Protein AF-A0A821NUS6-F1 (afdb_monomer)

Mean predicted aligned error: 11.81 Å

Organism: NCBI:txid392030

Solvent-accessible surface area (backbone atoms only — not comparable to full-atom values): 4745 Å² total; per-residue (Å²): 137,55,72,66,59,51,52,54,49,49,55,50,51,50,67,73,60,64,43,56,46,78,51,97,58,70,84,56,53,66,57,50,53,51,51,52,53,49,54,49,55,35,45,78,67,65,75,44,54,70,71,54,52,65,72,66,54,80,56,70,83,75,69,60,57,83,79,71,32,51,48,70,56,82,85,126

Structure (mmCIF, N/CA/C/O backbone):
data_AF-A0A821NUS6-F1
#
_entry.id   AF-A0A821NUS6-F1
#
loop_
_atom_site.group_PDB
_atom_site.id
_atom_site.type_symbol
_atom_site.label_atom_id
_atom_site.label_alt_id
_atom_site.label_comp_id
_atom_site.label_asym_id
_atom_site.label_entity_id
_atom_site.label_seq_id
_atom_site.pdbx_PDB_ins_code
_atom_site.Cartn_x
_atom_site.Cartn_y
_atom_site.Cartn_z
_atom_site.occupancy
_atom_site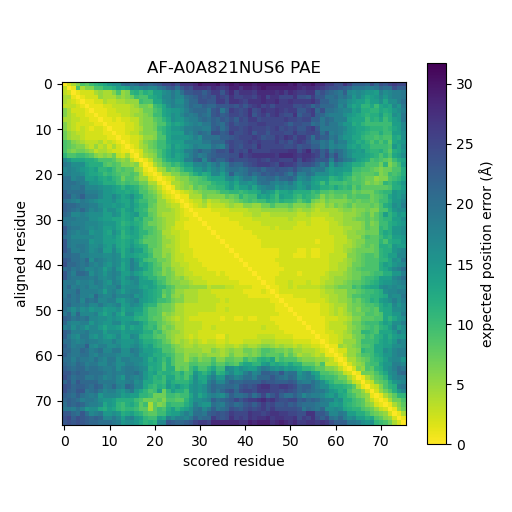.B_iso_or_equiv
_atom_site.auth_seq_id
_atom_site.auth_comp_id
_atom_site.auth_asym_id
_atom_site.auth_atom_id
_atom_site.pdbx_PDB_model_num
ATOM 1 N N . GLY A 1 1 ? 22.629 17.244 -10.698 1.00 53.12 1 GLY A N 1
ATOM 2 C CA . GLY A 1 1 ? 21.825 16.287 -11.467 1.00 53.12 1 GLY A CA 1
ATOM 3 C C . GLY A 1 1 ? 20.403 16.768 -11.440 1.00 53.12 1 GLY A C 1
ATOM 4 O O . GLY A 1 1 ? 19.779 16.678 -10.392 1.00 53.12 1 GLY A O 1
ATOM 5 N N . SER A 1 2 ? 19.950 17.384 -12.525 1.00 58.16 2 SER A N 1
ATOM 6 C CA . SER A 1 2 ? 18.570 17.866 -12.654 1.00 58.16 2 SER A CA 1
ATOM 7 C C . SER A 1 2 ? 17.624 16.684 -12.892 1.00 58.16 2 SER A C 1
ATOM 9 O O . SER A 1 2 ? 18.022 15.711 -13.529 1.00 58.16 2 SER A O 1
ATOM 11 N N . ALA A 1 3 ? 16.374 16.757 -12.424 1.00 59.25 3 ALA A N 1
ATOM 12 C CA . ALA A 1 3 ? 15.350 15.738 -12.697 1.00 59.25 3 ALA A CA 1
ATOM 13 C C . ALA A 1 3 ? 15.202 15.450 -14.205 1.00 59.25 3 ALA A C 1
ATOM 15 O O . ALA A 1 3 ? 15.054 14.301 -14.607 1.00 59.25 3 ALA A O 1
ATOM 16 N N . VAL A 1 4 ? 15.383 16.478 -15.039 1.00 6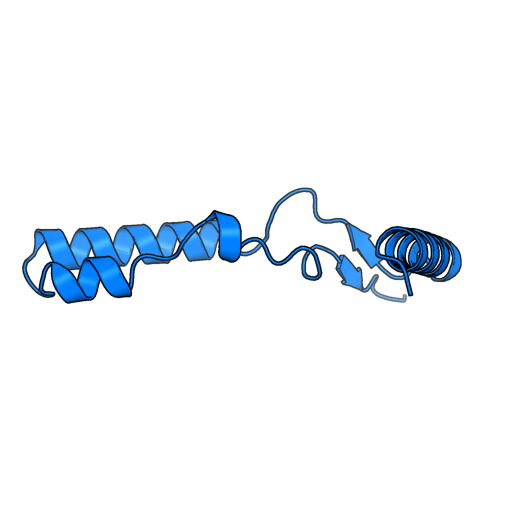9.69 4 VAL A N 1
ATOM 17 C CA . VAL A 1 4 ? 15.350 16.381 -16.507 1.00 69.69 4 VAL A CA 1
ATOM 18 C C . VAL A 1 4 ? 16.497 15.522 -17.057 1.00 69.69 4 VAL A C 1
ATOM 20 O O . VAL A 1 4 ? 16.308 14.748 -17.990 1.00 69.69 4 VAL A O 1
ATOM 23 N N . GLU A 1 5 ? 17.693 15.613 -16.466 1.00 63.97 5 GLU A N 1
ATOM 24 C CA . GLU A 1 5 ? 18.839 14.783 -16.871 1.00 63.97 5 GLU A CA 1
ATOM 25 C C . GLU A 1 5 ? 18.633 13.313 -16.491 1.00 63.97 5 GLU A C 1
ATOM 27 O O . GLU A 1 5 ? 19.088 12.419 -17.209 1.00 63.97 5 GLU A O 1
ATOM 32 N N . PHE A 1 6 ? 17.956 13.055 -15.367 1.00 64.12 6 PHE A N 1
ATOM 33 C CA . PHE A 1 6 ? 17.587 11.701 -14.958 1.00 64.12 6 PHE A CA 1
ATOM 34 C C . PHE A 1 6 ? 16.562 11.093 -15.908 1.00 64.12 6 PHE A C 1
ATOM 36 O O . PHE A 1 6 ? 16.750 9.962 -16.349 1.00 64.12 6 PHE A O 1
ATO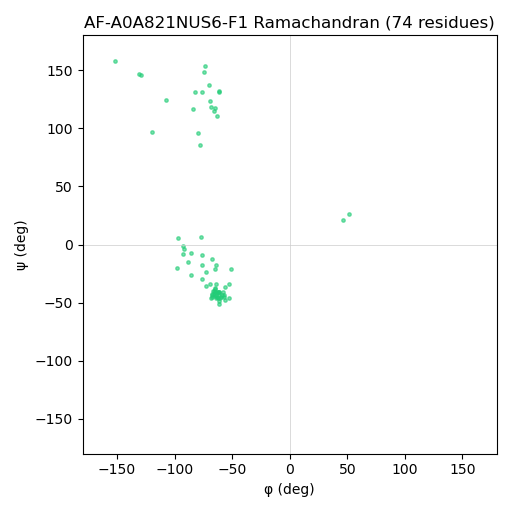M 43 N N . GLU A 1 7 ? 15.534 11.853 -16.273 1.00 66.19 7 GLU A N 1
ATOM 44 C CA . GLU A 1 7 ? 14.487 11.416 -17.195 1.00 66.19 7 GLU A CA 1
ATOM 45 C C . GLU A 1 7 ? 15.067 11.096 -18.581 1.00 66.19 7 GLU A C 1
ATOM 47 O O . GLU A 1 7 ? 14.851 10.014 -19.118 1.00 66.19 7 GLU A O 1
ATOM 52 N N . GLN A 1 8 ? 15.928 11.970 -19.115 1.00 71.56 8 GLN A N 1
ATOM 53 C CA . GLN A 1 8 ? 16.604 11.742 -20.397 1.00 71.56 8 GLN A CA 1
ATOM 54 C C . GLN A 1 8 ? 17.528 10.517 -20.378 1.00 71.56 8 GLN A C 1
ATOM 56 O O . GLN A 1 8 ? 17.560 9.750 -21.344 1.00 71.56 8 GLN A O 1
ATOM 61 N N . LYS A 1 9 ? 18.280 10.307 -19.288 1.00 69.19 9 LYS A N 1
ATOM 62 C CA . LYS A 1 9 ? 19.126 9.113 -19.132 1.00 69.19 9 LYS A CA 1
ATOM 63 C C . LYS A 1 9 ? 18.302 7.840 -19.005 1.00 69.19 9 LYS A C 1
ATOM 65 O O . LYS A 1 9 ? 18.691 6.837 -19.596 1.00 69.19 9 LYS A O 1
ATOM 70 N N . ALA A 1 10 ? 17.190 7.880 -18.276 1.00 65.75 10 ALA A N 1
ATOM 71 C CA . ALA A 1 10 ? 16.279 6.752 -18.152 1.00 65.75 10 ALA A CA 1
ATOM 72 C C . ALA A 1 10 ? 15.705 6.384 -19.525 1.00 65.75 10 ALA A C 1
ATOM 74 O O . ALA A 1 10 ? 15.872 5.250 -19.961 1.00 65.75 10 ALA A O 1
ATOM 75 N N . THR A 1 11 ? 15.153 7.351 -20.264 1.00 67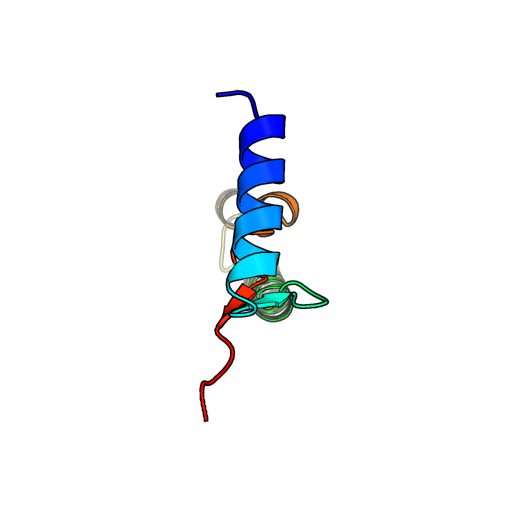.31 11 THR A N 1
ATOM 76 C CA . THR A 1 11 ? 14.602 7.132 -21.613 1.00 67.31 11 THR A CA 1
ATOM 77 C C . THR A 1 11 ? 15.640 6.554 -22.571 1.00 67.31 11 THR A C 1
ATOM 79 O O . THR A 1 11 ? 15.357 5.599 -23.294 1.00 67.31 11 THR A O 1
ATOM 82 N N . LYS A 1 12 ? 16.871 7.082 -22.550 1.00 70.06 12 LYS A N 1
ATOM 83 C CA . LYS A 1 12 ? 17.960 6.565 -23.384 1.00 70.06 12 LYS A CA 1
ATOM 84 C C . LYS A 1 12 ? 18.349 5.136 -22.995 1.00 70.06 12 LYS A C 1
ATOM 86 O O . LYS A 1 12 ? 18.467 4.284 -23.866 1.00 70.06 12 LYS A O 1
ATOM 91 N N . PHE A 1 13 ? 18.471 4.849 -21.700 1.00 66.38 13 PHE A N 1
ATOM 92 C CA . PHE A 1 13 ? 18.756 3.503 -21.204 1.00 66.38 13 PHE A CA 1
ATOM 93 C C . PHE A 1 13 ? 17.648 2.503 -21.575 1.00 66.38 13 PHE A C 1
ATOM 95 O O . PHE A 1 13 ? 17.952 1.386 -21.990 1.00 66.38 13 PHE A O 1
ATOM 102 N N . PHE A 1 14 ? 16.374 2.901 -21.493 1.00 63.62 14 PHE A N 1
ATOM 103 C CA . PHE A 1 14 ? 15.234 2.077 -21.911 1.00 63.62 14 PHE A CA 1
ATOM 104 C C . PHE A 1 14 ? 15.242 1.790 -23.417 1.00 63.62 14 PHE A C 1
ATOM 106 O O . PHE A 1 14 ? 15.033 0.644 -23.817 1.00 63.62 14 PHE A O 1
ATOM 113 N N . SER A 1 15 ? 15.533 2.802 -24.242 1.00 65.94 15 SER A N 1
ATOM 114 C CA . SER A 1 15 ? 15.668 2.648 -25.695 1.00 65.94 15 SER A CA 1
ATOM 115 C C . SER A 1 15 ? 16.826 1.718 -26.068 1.00 65.94 15 SER A C 1
ATOM 117 O O . SER A 1 15 ? 16.658 0.839 -26.911 1.00 65.94 15 SER A O 1
ATOM 119 N N . ASP A 1 16 ? 17.987 1.892 -25.433 1.00 65.50 16 ASP A N 1
ATOM 120 C CA . ASP A 1 16 ? 19.211 1.155 -25.766 1.00 65.50 16 ASP A CA 1
ATOM 121 C C . ASP A 1 16 ? 19.141 -0.313 -25.319 1.00 65.50 16 ASP A C 1
ATOM 123 O O . ASP A 1 16 ? 19.644 -1.203 -26.003 1.00 65.50 16 ASP A O 1
ATOM 127 N N . THR A 1 17 ? 18.508 -0.587 -24.174 1.00 61.75 17 THR A N 1
ATOM 128 C CA . THR A 1 17 ? 18.421 -1.952 -23.635 1.00 61.75 17 THR A CA 1
ATOM 129 C C . THR A 1 17 ? 17.250 -2.743 -24.204 1.00 61.75 17 THR A C 1
ATOM 131 O O . THR A 1 17 ? 17.316 -3.971 -24.227 1.00 61.75 17 THR A O 1
ATOM 134 N N . ASN A 1 18 ? 16.171 -2.076 -24.648 1.00 61.69 18 ASN A N 1
ATOM 135 C CA . ASN A 1 18 ? 14.912 -2.695 -25.087 1.00 61.69 18 ASN A CA 1
ATOM 136 C C . ASN A 1 18 ? 14.404 -3.787 -24.120 1.00 61.69 18 ASN A C 1
ATOM 138 O O . ASN A 1 18 ? 13.645 -4.677 -24.511 1.00 61.69 18 ASN A O 1
ATOM 142 N N . ALA A 1 19 ? 14.861 -3.733 -22.867 1.00 59.69 19 ALA A N 1
ATOM 143 C CA . ALA A 1 19 ? 14.820 -4.831 -21.919 1.00 59.69 19 ALA A CA 1
ATOM 144 C C . ALA A 1 19 ? 13.556 -4.800 -21.076 1.00 59.69 19 ALA A C 1
ATOM 146 O O . ALA A 1 19 ? 13.354 -5.722 -20.306 1.00 59.69 19 ALA A O 1
ATOM 147 N N . PHE A 1 20 ? 12.705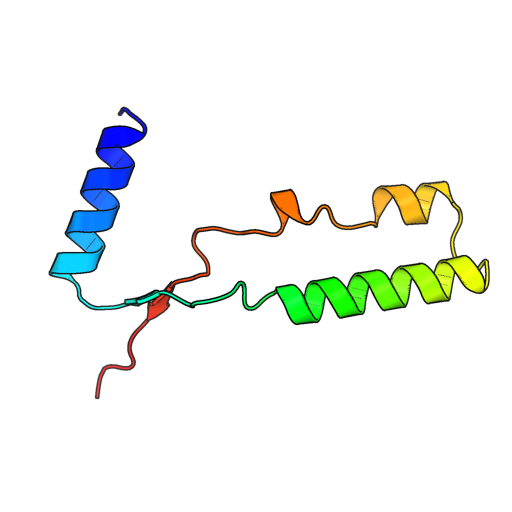 -3.782 -21.220 1.00 61.75 20 PHE A N 1
ATOM 148 C CA . PHE A 1 20 ? 11.525 -3.594 -20.389 1.00 61.75 20 PHE A CA 1
ATOM 149 C C . PHE A 1 20 ? 10.273 -3.338 -21.232 1.00 61.75 20 PHE A C 1
ATOM 151 O O . PHE A 1 20 ? 10.350 -2.755 -22.314 1.00 61.75 20 PHE A O 1
ATOM 158 N N . ILE A 1 21 ? 9.123 -3.805 -20.751 1.00 63.88 21 ILE A N 1
ATOM 159 C CA . ILE A 1 21 ? 7.799 -3.460 -21.281 1.00 63.88 21 ILE A CA 1
ATOM 160 C C . ILE A 1 21 ? 7.133 -2.543 -20.269 1.00 63.88 21 ILE A C 1
ATOM 162 O O . ILE A 1 21 ? 7.005 -2.930 -19.107 1.00 63.88 21 ILE A O 1
ATOM 166 N N . GLU A 1 22 ? 6.715 -1.367 -20.731 1.00 64.81 22 GLU A N 1
ATOM 167 C CA . GLU A 1 22 ? 5.878 -0.454 -19.964 1.00 64.81 22 GLU A CA 1
ATOM 168 C C . GLU A 1 22 ? 4.471 -1.053 -19.807 1.00 64.81 22 GLU A C 1
ATOM 170 O O . GLU A 1 22 ? 3.815 -1.417 -20.786 1.00 64.81 22 GLU A O 1
ATOM 175 N N . LEU A 1 23 ? 4.020 -1.213 -18.568 1.00 64.19 23 LEU A N 1
ATOM 176 C CA . LEU A 1 23 ? 2.681 -1.677 -18.244 1.00 64.19 23 LEU A CA 1
ATOM 177 C C . LEU A 1 23 ? 1.690 -0.534 -18.467 1.00 64.19 23 LEU A C 1
ATOM 179 O O . LEU A 1 23 ? 1.864 0.562 -17.947 1.00 64.19 23 LEU A O 1
ATOM 183 N N . SER A 1 24 ? 0.599 -0.813 -19.181 1.00 67.81 24 SER A N 1
ATOM 184 C CA . SER A 1 24 ? -0.469 0.164 -19.440 1.00 67.81 24 SER A CA 1
ATOM 185 C C . SER A 1 24 ? -1.257 0.566 -18.186 1.00 67.81 24 SER A C 1
ATOM 187 O O . SER A 1 24 ? -2.064 1.491 -18.236 1.00 67.81 24 SER A O 1
ATOM 189 N N . CYS A 1 25 ? -1.093 -0.161 -17.080 1.00 65.88 25 CYS A N 1
ATOM 190 C CA . CYS A 1 25 ? -1.754 0.103 -15.808 1.00 65.88 25 CYS A CA 1
ATOM 191 C C . CYS A 1 25 ? -0.906 -0.390 -14.628 1.00 65.88 25 CYS A C 1
ATOM 193 O O . CYS A 1 25 ? -0.057 -1.270 -14.778 1.00 65.88 25 CYS A O 1
ATOM 195 N N . ASN A 1 26 ? -1.149 0.177 -13.441 1.00 70.12 26 ASN A N 1
ATOM 196 C CA . ASN A 1 26 ? -0.443 -0.211 -12.224 1.00 70.12 26 ASN A CA 1
ATOM 197 C C . ASN A 1 26 ? -0.863 -1.638 -11.825 1.00 70.12 26 ASN A C 1
ATOM 199 O O . ASN A 1 26 ? -2.041 -1.846 -11.505 1.00 70.12 26 ASN A O 1
ATOM 203 N N . PRO A 1 27 ? 0.061 -2.615 -11.785 1.00 70.56 27 PRO A N 1
ATOM 204 C CA . PRO A 1 27 ? -0.273 -3.992 -11.426 1.00 70.56 27 PRO A CA 1
ATOM 205 C C . PRO A 1 27 ? -0.768 -4.126 -9.977 1.00 70.56 27 PRO A C 1
ATOM 207 O O . PRO A 1 27 ? -1.413 -5.114 -9.633 1.00 70.56 27 PRO A O 1
ATOM 210 N N . PHE A 1 28 ? -0.516 -3.130 -9.123 1.00 75.94 28 PHE A N 1
ATOM 211 C CA . PHE A 1 28 ? -0.963 -3.121 -7.733 1.00 75.94 28 PHE A CA 1
ATOM 212 C C . PHE A 1 28 ? -2.381 -2.584 -7.542 1.00 75.94 28 PHE A C 1
ATOM 214 O O . PHE A 1 28 ? -2.904 -2.715 -6.438 1.00 75.94 28 PHE A O 1
ATOM 221 N N . ASN A 1 29 ? -3.036 -2.045 -8.578 1.00 80.75 29 ASN A N 1
ATOM 222 C CA . ASN A 1 29 ? -4.396 -1.509 -8.451 1.00 80.75 29 ASN A CA 1
ATOM 223 C C . ASN A 1 29 ? -5.393 -2.557 -7.939 1.00 80.75 29 ASN A C 1
ATOM 225 O O . ASN A 1 29 ? -6.197 -2.262 -7.061 1.00 80.75 29 ASN A O 1
ATOM 229 N N . GLU A 1 30 ? -5.300 -3.802 -8.411 1.00 84.06 30 GLU A N 1
ATOM 230 C CA . GLU A 1 30 ? -6.197 -4.869 -7.951 1.00 84.06 30 GLU A CA 1
ATOM 231 C C . GLU A 1 30 ? -5.968 -5.209 -6.468 1.00 84.06 30 GLU A C 1
ATOM 233 O O . GLU A 1 30 ? -6.911 -5.440 -5.709 1.00 84.06 30 GLU A O 1
ATOM 238 N N . ILE A 1 31 ? -4.706 -5.226 -6.033 1.00 85.25 31 ILE A N 1
ATOM 239 C CA . ILE A 1 31 ? -4.343 -5.480 -4.634 1.00 85.25 31 ILE A CA 1
ATOM 240 C C . ILE A 1 31 ? -4.809 -4.315 -3.758 1.00 85.25 31 ILE A C 1
ATOM 242 O O . ILE A 1 31 ? -5.393 -4.537 -2.698 1.00 85.25 31 ILE A O 1
ATOM 246 N N . LEU A 1 32 ? -4.599 -3.085 -4.221 1.00 87.69 32 LEU A N 1
ATOM 247 C CA . LEU A 1 32 ? -5.043 -1.862 -3.567 1.00 87.69 32 LEU A CA 1
ATOM 248 C C . LEU A 1 32 ? -6.559 -1.873 -3.341 1.00 87.69 32 LEU A C 1
ATOM 250 O O . LEU A 1 32 ? -7.017 -1.648 -2.220 1.00 87.69 32 LEU A O 1
ATOM 254 N N . ASP A 1 33 ? -7.334 -2.216 -4.369 1.00 90.31 33 ASP A N 1
ATOM 255 C CA . ASP A 1 33 ? -8.788 -2.328 -4.270 1.00 90.31 33 ASP A CA 1
ATOM 256 C C . ASP A 1 33 ? -9.208 -3.407 -3.259 1.00 90.31 33 ASP A C 1
ATOM 258 O O . ASP A 1 33 ? -10.091 -3.163 -2.432 1.00 90.31 33 ASP A O 1
ATOM 262 N N . LYS A 1 34 ? -8.543 -4.572 -3.247 1.00 92.38 34 LYS A N 1
ATOM 263 C CA . LYS A 1 34 ? -8.799 -5.635 -2.254 1.00 92.38 34 LYS A CA 1
ATOM 264 C C . LYS A 1 34 ? -8.507 -5.180 -0.823 1.00 92.38 34 LYS A C 1
ATOM 266 O O . LYS A 1 34 ? -9.282 -5.487 0.084 1.00 92.38 34 LYS A O 1
ATOM 271 N N . VAL A 1 35 ? -7.424 -4.433 -0.604 1.00 92.19 35 VAL A N 1
ATOM 272 C CA . VAL A 1 35 ? -7.080 -3.877 0.716 1.00 92.19 35 VAL A CA 1
ATOM 273 C C . VAL A 1 35 ? -8.140 -2.876 1.175 1.00 92.19 35 VAL A C 1
ATOM 275 O O . VAL A 1 35 ? -8.621 -2.976 2.304 1.00 92.19 35 VAL A O 1
ATOM 278 N N . ILE A 1 36 ? -8.566 -1.961 0.300 1.00 93.88 36 ILE A N 1
ATOM 279 C CA . ILE A 1 36 ? -9.626 -0.989 0.607 1.00 93.88 36 ILE A CA 1
ATOM 280 C C . ILE A 1 36 ? -10.933 -1.714 0.961 1.00 93.88 36 ILE A C 1
ATOM 282 O O . ILE A 1 36 ? -11.570 -1.393 1.966 1.00 93.88 36 ILE A O 1
ATOM 286 N N . GLN A 1 37 ? -11.319 -2.732 0.184 1.00 96.50 37 GLN A N 1
ATOM 287 C CA . GLN A 1 37 ? -12.504 -3.548 0.468 1.00 96.50 37 GLN A CA 1
ATOM 288 C C . GLN A 1 37 ? -12.421 -4.234 1.838 1.00 96.50 37 GLN A C 1
ATOM 290 O O . GLN A 1 37 ? -13.395 -4.211 2.594 1.00 96.50 37 GLN A O 1
ATOM 295 N N . LEU A 1 38 ? -11.263 -4.801 2.186 1.00 96.75 38 LEU A N 1
ATOM 296 C CA . LEU A 1 38 ? -11.041 -5.423 3.490 1.00 96.75 38 LEU A CA 1
ATOM 297 C C . LEU A 1 38 ? -11.184 -4.408 4.631 1.00 96.75 38 LEU A C 1
ATOM 299 O O . LEU A 1 38 ? -11.913 -4.668 5.588 1.00 96.75 38 LEU A O 1
ATOM 303 N N . LEU A 1 39 ? -10.535 -3.246 4.532 1.00 96.50 39 LEU A N 1
ATOM 304 C CA . LEU A 1 39 ? -10.607 -2.200 5.558 1.00 96.50 39 LEU A CA 1
ATOM 305 C C . LEU A 1 39 ? -12.038 -1.689 5.749 1.00 96.50 39 LEU A C 1
ATOM 307 O O . LEU A 1 39 ? -12.487 -1.536 6.887 1.00 96.50 39 LEU A O 1
ATOM 311 N N . ASN A 1 40 ? -12.779 -1.505 4.655 1.00 96.62 40 ASN A N 1
ATOM 312 C CA . ASN A 1 40 ? -14.195 -1.143 4.694 1.00 96.62 40 ASN A CA 1
ATOM 313 C C . ASN A 1 40 ? -15.031 -2.204 5.416 1.00 96.62 40 ASN A C 1
ATOM 315 O O . ASN A 1 40 ? -15.840 -1.868 6.280 1.00 96.62 40 ASN A O 1
ATOM 319 N N . ALA A 1 41 ? -14.815 -3.487 5.112 1.00 97.75 41 ALA A N 1
ATOM 320 C CA . ALA A 1 41 ? -15.527 -4.584 5.761 1.00 97.75 41 ALA A CA 1
ATOM 321 C C . ALA A 1 41 ? -15.205 -4.682 7.261 1.00 97.75 41 ALA A C 1
ATOM 323 O O . ALA A 1 41 ? -16.102 -4.908 8.073 1.00 97.75 41 ALA A O 1
ATOM 324 N N . LEU A 1 42 ? -13.940 -4.487 7.647 1.00 96.81 42 LEU A N 1
ATOM 325 C CA . LEU A 1 42 ? -13.517 -4.478 9.049 1.00 96.81 42 LEU A CA 1
ATOM 326 C C . LEU A 1 42 ? -14.114 -3.290 9.808 1.00 96.81 42 LEU A C 1
ATOM 328 O O . LEU A 1 42 ? -14.591 -3.459 10.932 1.00 96.81 42 LEU A O 1
ATOM 332 N N . ARG A 1 43 ? -14.133 -2.101 9.193 1.00 96.19 43 ARG A N 1
ATOM 333 C CA . ARG A 1 43 ? -14.733 -0.903 9.787 1.00 96.19 43 ARG A CA 1
ATOM 334 C C . ARG A 1 43 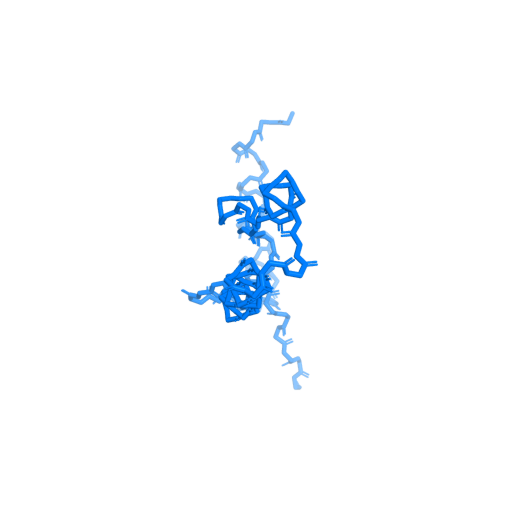? -16.248 -1.034 9.912 1.00 96.19 43 ARG A C 1
ATOM 336 O O . ARG A 1 43 ? -16.781 -0.699 10.961 1.00 96.19 43 ARG A O 1
ATOM 343 N N . GLY A 1 44 ? -16.920 -1.563 8.890 1.00 96.19 44 GLY A N 1
ATOM 344 C CA . GLY A 1 44 ? -18.366 -1.802 8.898 1.00 96.19 44 GLY A CA 1
ATOM 345 C C . GLY A 1 44 ? -18.818 -2.841 9.929 1.00 96.19 44 GLY A C 1
ATOM 346 O O . GLY A 1 44 ? -19.977 -2.835 10.328 1.00 96.19 44 GLY A O 1
ATOM 347 N N . LYS A 1 45 ? -17.906 -3.707 10.388 1.00 97.25 45 LYS A N 1
ATOM 348 C CA . LYS A 1 45 ? -18.130 -4.667 11.483 1.00 97.25 45 LYS A CA 1
ATOM 349 C C . LYS A 1 45 ? -17.618 -4.174 12.844 1.00 97.25 45 LYS A C 1
ATOM 351 O O . LYS A 1 45 ? -17.591 -4.958 13.787 1.00 97.25 45 LYS A O 1
ATOM 356 N N . ASP A 1 46 ? -17.149 -2.926 12.934 1.00 95.88 46 ASP A N 1
ATOM 357 C CA . ASP A 1 46 ? -16.509 -2.338 14.121 1.00 95.88 46 ASP A CA 1
ATOM 358 C C . ASP A 1 46 ? -15.351 -3.173 14.713 1.00 95.88 46 ASP A C 1
ATOM 360 O O . ASP A 1 46 ? -15.001 -3.049 15.887 1.00 95.88 46 ASP A O 1
ATOM 364 N N . LEU A 1 47 ? -14.691 -3.985 13.878 1.00 97.38 47 LEU A N 1
ATOM 365 C CA . LEU A 1 47 ? -13.521 -4.787 14.262 1.00 97.38 47 LEU A CA 1
ATOM 366 C C . LEU A 1 47 ? -12.244 -3.945 14.369 1.00 97.38 47 LEU A C 1
ATOM 368 O O . LEU A 1 47 ? -11.272 -4.365 14.992 1.00 97.38 47 LEU A O 1
ATOM 372 N N . ILE A 1 48 ? -12.252 -2.753 13.769 1.00 96.75 48 ILE A N 1
ATOM 373 C CA . ILE A 1 48 ? -11.177 -1.765 13.858 1.00 96.75 48 ILE A CA 1
ATOM 374 C C . ILE A 1 48 ? -11.737 -0.397 14.244 1.00 96.75 48 ILE A C 1
ATOM 376 O O . ILE A 1 48 ? -12.845 -0.000 13.857 1.00 96.75 48 ILE A O 1
ATOM 380 N N . ARG A 1 49 ? -10.944 0.355 15.010 1.00 97.12 49 ARG A N 1
ATOM 381 C CA . ARG A 1 49 ? -11.275 1.727 15.400 1.00 97.12 49 ARG A CA 1
ATOM 382 C C . ARG A 1 49 ? -11.114 2.671 14.210 1.00 97.12 49 ARG A C 1
ATOM 384 O O . ARG A 1 49 ? -10.295 2.441 13.325 1.00 97.12 49 ARG A O 1
ATOM 391 N N . LYS A 1 50 ? -11.862 3.779 14.226 1.00 95.56 50 LYS A N 1
ATOM 392 C CA . LYS A 1 50 ? -11.804 4.816 13.183 1.00 95.56 50 LYS A CA 1
ATOM 393 C C . LYS A 1 50 ? -10.372 5.309 12.926 1.00 95.56 50 LYS A C 1
ATOM 395 O O . LYS A 1 50 ? -9.955 5.344 11.779 1.00 95.56 50 LYS A O 1
ATOM 400 N N . TRP A 1 51 ? -9.610 5.589 13.984 1.00 96.50 51 TRP A N 1
ATOM 401 C CA . TRP A 1 51 ? -8.228 6.058 13.847 1.00 96.50 51 TRP A CA 1
ATOM 402 C C . TRP A 1 51 ? -7.306 5.012 13.195 1.00 96.50 51 TRP A C 1
ATOM 404 O O . TRP A 1 51 ? -6.416 5.374 12.436 1.00 96.50 51 TRP A O 1
ATOM 414 N N . GLN A 1 52 ? -7.533 3.714 13.447 1.00 95.06 52 GLN A N 1
ATOM 415 C CA . GLN A 1 52 ? -6.763 2.634 12.814 1.00 95.06 52 GLN A CA 1
ATOM 416 C C . GLN A 1 52 ? -7.083 2.561 11.325 1.00 95.06 52 GLN A C 1
ATOM 418 O O . GLN A 1 52 ? -6.181 2.499 10.504 1.00 95.06 52 GLN A O 1
ATOM 423 N N . TYR A 1 53 ? -8.370 2.620 10.981 1.00 96.12 53 TYR A N 1
ATOM 424 C CA . TYR A 1 53 ? -8.820 2.656 9.594 1.00 96.12 53 TYR A CA 1
ATOM 425 C C . TYR A 1 53 ? -8.203 3.833 8.825 1.00 96.12 53 TYR A C 1
ATOM 427 O O . TYR A 1 53 ? -7.698 3.638 7.727 1.00 96.12 53 TYR A O 1
ATOM 435 N N . GLU A 1 54 ? -8.190 5.030 9.416 1.00 94.38 54 GLU A N 1
ATOM 436 C CA . GLU A 1 54 ? -7.612 6.230 8.796 1.00 94.38 54 GLU A CA 1
ATOM 437 C C . GLU A 1 54 ? -6.098 6.112 8.583 1.00 94.38 54 GLU A C 1
ATOM 439 O O . GLU A 1 54 ? -5.606 6.539 7.545 1.00 94.38 54 GLU A O 1
ATOM 444 N N . GLN A 1 55 ? -5.361 5.492 9.512 1.00 93.62 55 GLN A N 1
ATOM 445 C CA . GLN A 1 55 ? -3.919 5.268 9.350 1.00 93.62 55 GLN A CA 1
ATOM 446 C C . GLN A 1 55 ? -3.570 4.129 8.388 1.00 93.62 55 GLN A C 1
ATOM 448 O O . GLN A 1 55 ? -2.504 4.146 7.782 1.00 93.62 55 GLN A O 1
ATOM 453 N N . MET A 1 56 ? -4.436 3.121 8.272 1.00 91.88 56 MET A N 1
ATOM 454 C CA . MET A 1 56 ? -4.210 1.956 7.413 1.00 91.88 56 MET A CA 1
ATOM 455 C C . MET A 1 56 ? -4.708 2.164 5.981 1.00 91.88 56 MET A C 1
ATOM 457 O O . MET A 1 56 ? -4.368 1.361 5.114 1.00 91.88 56 MET A O 1
ATOM 461 N N . MET A 1 57 ? -5.536 3.184 5.733 1.00 93.00 57 MET A N 1
ATOM 462 C CA . MET A 1 57 ? -6.079 3.458 4.408 1.00 93.00 57 MET A CA 1
ATOM 463 C C . MET A 1 57 ? -4.944 3.841 3.449 1.00 93.00 57 MET A C 1
ATOM 465 O O . MET A 1 57 ? -4.288 4.861 3.669 1.00 93.00 57 MET A O 1
ATOM 469 N N . PRO A 1 58 ? -4.701 3.059 2.386 1.00 88.12 58 PRO A N 1
ATOM 470 C CA . PRO A 1 58 ? -3.643 3.377 1.443 1.00 88.12 58 PRO A CA 1
ATOM 471 C C . PRO A 1 58 ? -4.002 4.619 0.619 1.00 88.12 58 PRO A C 1
ATOM 473 O O . PRO A 1 58 ? -5.126 4.761 0.130 1.00 88.12 58 PRO A O 1
ATOM 476 N N . ASP A 1 59 ? -3.027 5.506 0.430 1.00 83.62 59 ASP A N 1
ATOM 477 C CA . ASP A 1 59 ? -3.151 6.644 -0.476 1.00 83.62 59 ASP A CA 1
ATOM 478 C C . ASP A 1 59 ? -2.819 6.199 -1.904 1.00 83.62 59 ASP A C 1
ATOM 480 O O . ASP A 1 59 ? -1.690 5.815 -2.214 1.00 83.62 59 ASP A O 1
ATOM 484 N N . ARG A 1 60 ? -3.815 6.289 -2.793 1.00 75.62 60 ARG A N 1
ATOM 485 C CA . ARG A 1 60 ? -3.682 5.905 -4.204 1.00 75.62 60 ARG A CA 1
ATOM 486 C C . ARG A 1 60 ? -2.539 6.638 -4.905 1.00 75.62 60 ARG A C 1
ATOM 488 O O . ARG A 1 60 ? -1.853 6.030 -5.715 1.00 75.62 60 ARG A O 1
ATOM 495 N N . THR A 1 61 ? -2.313 7.904 -4.564 1.00 72.88 61 THR A N 1
ATOM 496 C CA . THR A 1 61 ? -1.306 8.751 -5.219 1.00 72.88 61 THR A CA 1
ATOM 497 C C . THR A 1 61 ? 0.125 8.377 -4.836 1.00 72.88 61 THR A C 1
ATOM 499 O O . THR A 1 61 ? 1.049 8.611 -5.607 1.00 72.88 61 THR A O 1
ATOM 502 N N . THR A 1 62 ? 0.317 7.743 -3.675 1.00 69.88 62 THR A N 1
ATOM 503 C CA . THR A 1 62 ? 1.635 7.273 -3.213 1.00 69.88 62 THR A CA 1
ATOM 504 C C . THR A 1 62 ? 1.871 5.788 -3.496 1.00 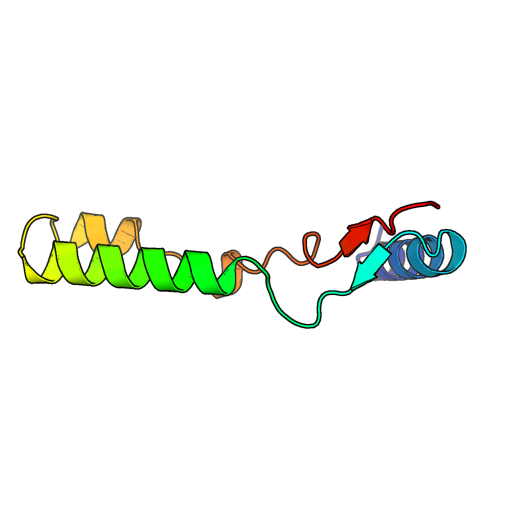69.88 62 THR A C 1
ATOM 506 O O . THR A 1 62 ? 3.018 5.352 -3.570 1.00 69.88 62 THR A O 1
ATOM 509 N N . CYS A 1 63 ? 0.804 5.007 -3.707 1.00 63.66 63 CYS A N 1
ATOM 510 C CA . CYS A 1 63 ? 0.879 3.607 -4.138 1.00 63.66 63 CYS A CA 1
ATOM 511 C C . CYS A 1 63 ? 1.202 3.432 -5.636 1.00 63.66 63 CYS A C 1
ATOM 513 O O . CYS A 1 63 ? 1.474 2.314 -6.084 1.00 63.66 63 CYS A O 1
ATOM 515 N N . GLU A 1 64 ? 1.193 4.509 -6.421 1.00 62.72 64 GLU A N 1
ATOM 516 C CA . GLU A 1 64 ? 1.679 4.517 -7.801 1.00 62.72 64 GLU A CA 1
ATOM 517 C C . GLU A 1 64 ? 3.213 4.566 -7.834 1.00 62.72 64 GLU A C 1
ATOM 519 O O . GLU A 1 64 ? 3.844 5.614 -7.944 1.00 62.72 64 GLU A O 1
ATOM 524 N N . LEU A 1 65 ? 3.848 3.396 -7.748 1.00 58.31 65 LEU A N 1
ATOM 525 C CA . LEU A 1 65 ? 5.295 3.278 -7.918 1.00 58.31 65 LEU A CA 1
ATOM 526 C C . LEU A 1 65 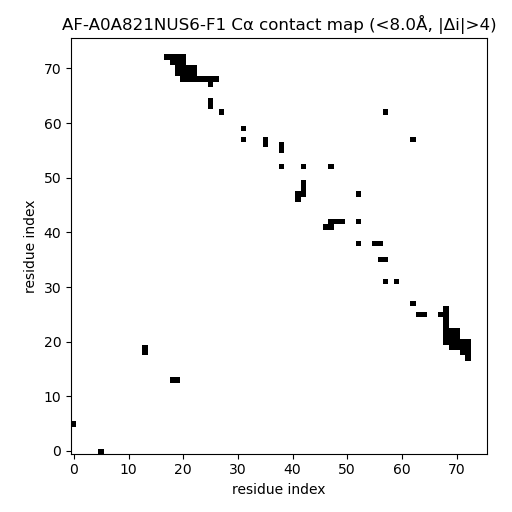? 5.649 3.301 -9.415 1.00 58.31 65 LEU A C 1
ATOM 528 O O . LEU A 1 65 ? 5.628 2.272 -10.086 1.00 58.31 65 LEU A O 1
ATOM 532 N N . ALA A 1 66 ? 6.016 4.482 -9.928 1.00 54.84 66 ALA A N 1
ATOM 533 C CA . ALA A 1 66 ? 6.410 4.750 -11.325 1.00 54.84 66 ALA A CA 1
ATOM 534 C C . ALA A 1 66 ? 7.493 3.809 -11.905 1.00 54.84 66 ALA A C 1
ATOM 536 O O . ALA A 1 66 ? 7.620 3.659 -13.114 1.00 54.84 66 ALA A O 1
ATOM 537 N N . HIS A 1 67 ? 8.276 3.146 -11.059 1.00 52.34 67 HIS A N 1
ATOM 538 C CA . HIS A 1 67 ? 9.370 2.251 -11.456 1.00 52.34 67 HIS A CA 1
ATOM 539 C C . HIS A 1 67 ? 8.945 0.775 -11.573 1.00 52.34 67 HIS A C 1
ATOM 541 O O . HIS A 1 67 ? 9.722 -0.041 -12.060 1.00 52.34 67 HIS A O 1
ATOM 547 N N . LEU A 1 68 ? 7.719 0.422 -11.164 1.00 51.31 68 LEU A N 1
ATOM 548 C CA . LEU A 1 68 ? 7.169 -0.940 -11.250 1.00 51.31 68 LEU A CA 1
ATOM 549 C C . LEU A 1 68 ? 6.380 -1.207 -12.536 1.00 51.31 68 LEU A C 1
ATOM 551 O O . LEU A 1 68 ? 5.926 -2.327 -12.758 1.00 51.31 68 LEU A O 1
ATOM 555 N N . TYR A 1 69 ? 6.259 -0.209 -13.409 1.00 53.50 69 TYR A N 1
ATOM 556 C CA . TYR A 1 69 ? 5.632 -0.366 -14.718 1.00 53.50 69 TYR A CA 1
ATOM 557 C C . TYR A 1 69 ? 6.547 -1.061 -15.730 1.00 53.50 69 TYR A C 1
ATOM 559 O O . TYR A 1 69 ? 6.181 -1.156 -16.886 1.00 53.50 69 TYR A O 1
ATOM 567 N N . PHE A 1 70 ? 7.718 -1.558 -15.332 1.00 56.97 70 PHE A N 1
ATOM 568 C CA . PHE A 1 70 ? 8.717 -2.101 -16.248 1.00 56.97 70 PHE A CA 1
ATOM 569 C C . PHE A 1 70 ? 8.990 -3.571 -15.937 1.00 56.97 70 PHE A C 1
ATOM 571 O O . PHE A 1 70 ? 9.801 -3.897 -15.072 1.00 56.97 70 PHE A O 1
ATOM 578 N N . ASN A 1 71 ? 8.338 -4.475 -16.667 1.00 55.69 71 ASN A N 1
ATOM 579 C CA . ASN A 1 71 ? 8.693 -5.893 -16.606 1.00 55.69 71 ASN A CA 1
ATOM 580 C C . ASN A 1 71 ? 9.888 -6.166 -17.521 1.00 55.69 71 ASN A C 1
ATOM 582 O O . ASN A 1 71 ? 9.824 -5.774 -18.691 1.00 55.69 71 ASN A O 1
ATOM 586 N N . PRO A 1 72 ? 10.945 -6.858 -17.053 1.00 55.84 72 PRO A N 1
ATOM 587 C CA . PRO A 1 72 ? 12.020 -7.276 -17.932 1.00 55.84 72 PRO A 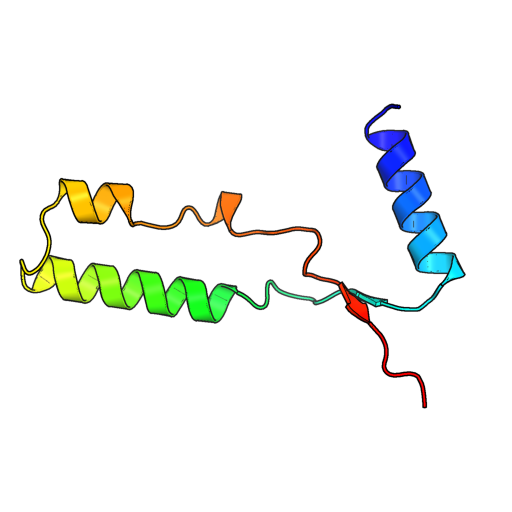CA 1
ATOM 588 C C . PRO A 1 72 ? 11.467 -8.214 -19.013 1.00 55.84 72 PRO A C 1
ATOM 590 O O . PRO A 1 72 ? 10.719 -9.150 -18.718 1.00 55.84 72 PRO A O 1
ATOM 593 N N . LYS A 1 73 ? 11.815 -7.975 -20.278 1.00 56.22 73 LYS A N 1
ATOM 594 C CA . LYS A 1 73 ? 11.498 -8.888 -21.373 1.00 56.22 73 LYS A CA 1
ATOM 595 C C . LYS A 1 73 ? 12.192 -10.212 -21.097 1.00 56.22 73 LYS A C 1
ATOM 597 O O . LYS A 1 73 ? 13.387 -10.258 -20.812 1.00 56.22 73 LYS A O 1
ATOM 602 N N . THR A 1 74 ? 11.444 -11.300 -21.202 1.00 54.84 74 THR A N 1
ATOM 603 C CA . THR A 1 74 ? 12.028 -12.636 -21.215 1.00 54.84 74 THR A CA 1
ATOM 604 C C . THR A 1 74 ? 12.914 -12.759 -22.451 1.00 54.84 74 THR A C 1
ATOM 606 O O . THR A 1 74 ? 12.428 -12.760 -23.582 1.00 54.84 74 THR A O 1
ATOM 609 N N . HIS A 1 75 ? 14.229 -12.830 -22.243 1.00 55.22 75 HIS A N 1
ATOM 610 C CA . HIS A 1 75 ? 15.158 -13.231 -23.291 1.00 55.22 75 HIS A CA 1
ATOM 611 C C . HIS A 1 75 ? 14.860 -14.698 -23.638 1.00 55.22 75 HIS A C 1
ATOM 613 O O . HIS A 1 75 ? 14.970 -15.567 -22.772 1.00 55.22 75 HIS A O 1
ATOM 619 N N . LYS A 1 76 ? 14.407 -14.949 -24.870 1.00 49.94 76 LYS A N 1
ATOM 620 C CA . LYS A 1 76 ? 14.379 -16.286 -25.475 1.00 49.94 76 LYS A CA 1
ATOM 621 C C . LYS A 1 76 ? 15.684 -16.537 -26.210 1.00 49.94 76 LYS A C 1
ATOM 623 O O . LYS A 1 76 ? 16.183 -15.567 -26.824 1.00 49.94 76 LYS A O 1
#

Foldseek 3Di:
DDPVVVVVVVVVVCVVPVFWDFAPDDPCPVVLVVQLVVLVVCVVVVVDDPVVSVVSNDDPVVSPPVVVRIDTDPDD

Sequence (76 aa):
GSAVEFEQKATKFFSDTNAFIELSCNPFNEILDKVIQLLNALRGKDLIRKWQYEQMMPDRTTCELAHLYFNPKTHK

Radius of gyration: 18.37 Å; Cα contacts (8 Å, |Δi|>4): 44; chains: 1; bounding box: 40×34×41 Å

pLDDT: mean 75.26, std 16.07, range [49.94, 97.75]

Secondary structure (DSSP, 8-state):
--HHHHHHHHHHHHHHH--EEE-SS-TTHHHHHHHHHHHHHHHHTTSS-HHHHHHHSPPHHHH--TTSSEEEP---

Nearest PDB structures (foldseek):
  8r3l-assembly1_B  TM=5.302E-01  e=8.884E+00  Influenza A virus (A/Zhejiang/DTID-ZJU01/2013(H7N9))